Protein AF-A0A224YVN5-F1 (afdb_monomer_lite)

Sequence (137 aa):
MQDHGIYVPDQDASWEREPHAFEELLFRYQHCDAPRCSCPLGRSHHQEDGRWKMVVCDSCGSQGVHASCGNVGGSHWICTECRQIINRVQPSSRPAVALKSTRHSSPKLSRSTATTRTKRLGHSVTRSARRPVTRSA

Organism: NCBI:txid60191

pLDDT: mean 77.53, std 18.0, range [45.78, 97.19]

Radius of gyration: 29.15 Å; chains: 1; bounding box: 80×44×67 Å

Foldseek 3Di:
DDDDDDDDDPDDDPLVPDPCSCVVVPDQDQFAPQPDAPDPVHGRDADCDDQRHWAAAPPPSPHIHGCVSQVPPPDHDHDPVRVVVVVVPPPPDDPPPPPPDDDDDDDDDDDDDDDDDDDDDDDDDDDDDDDDDDDDD

Secondary structure (DSSP, 8-state):
---------SS--GGGGSTTTTGGGGPPP-----SS---TT-TT--BSSSTTBEEE-TTTSS-EEETTTTT-SSS----HHHHHHHHHHS-S------------PPPP---------PPP-------PPPPPPPPP-

InterPro domains:
  IPR011011 Zinc finger, FYVE/PHD-type [SSF57903] (9-86)
  IPR013083 Zinc finger, RING/FYVE/PHD-type [G3DSA:3.30.40.10] (9-90)
  IPR019786 Zinc finger, PHD-type, conserved site [PS01359] (37-82)
  IPR051188 PHD-type Zinc Finger Domain-Containing Protein [PTHR12420] (1-119)
  IPR059102 PHF7/G2E3-like, PHD zinc finger domain [PF26054] (27-83)

Structure (mmCIF, N/CA/C/O backbone):
data_AF-A0A224YVN5-F1
#
_entry.id   AF-A0A224YVN5-F1
#
loop_
_atom_site.group_PDB
_atom_site.id
_atom_site.type_symbol
_atom_site.label_atom_id
_atom_site.label_alt_id
_atom_site.label_comp_id
_atom_site.label_asym_id
_atom_site.label_entity_id
_atom_site.label_seq_id
_atom_site.pdbx_PDB_ins_code
_atom_site.Cartn_x
_atom_site.Cartn_y
_atom_site.Cartn_z
_atom_site.occupancy
_atom_site.B_iso_or_equiv
_atom_site.auth_seq_id
_atom_site.auth_comp_id
_atom_site.auth_asym_id
_atom_site.auth_atom_id
_atom_site.pdbx_PDB_model_num
ATOM 1 N N . MET A 1 1 ? 7.004 0.600 -48.295 1.00 59.91 1 MET A N 1
ATOM 2 C CA . MET A 1 1 ? 7.164 -0.096 -47.005 1.00 59.91 1 MET A CA 1
ATOM 3 C C . MET A 1 1 ? 8.107 0.766 -46.189 1.00 59.91 1 MET A C 1
ATOM 5 O O . MET A 1 1 ? 9.190 1.041 -46.680 1.00 59.91 1 MET A O 1
ATOM 9 N N . GLN A 1 2 ? 7.644 1.368 -45.096 1.00 63.38 2 GLN A N 1
ATOM 10 C CA . GLN A 1 2 ? 8.499 2.200 -44.244 1.00 63.38 2 GLN A CA 1
ATOM 11 C C . GLN A 1 2 ? 9.027 1.302 -43.128 1.00 63.38 2 GLN A C 1
ATOM 13 O O . GLN A 1 2 ? 8.236 0.801 -42.333 1.00 63.38 2 GLN A O 1
ATOM 18 N N . ASP A 1 3 ? 10.337 1.063 -43.114 1.00 73.50 3 ASP A N 1
ATOM 19 C CA . ASP A 1 3 ? 11.007 0.323 -42.046 1.00 73.50 3 ASP A CA 1
ATOM 20 C C . ASP A 1 3 ? 11.227 1.253 -40.851 1.00 73.50 3 ASP A C 1
ATOM 22 O O . ASP A 1 3 ? 12.126 2.096 -40.840 1.00 73.50 3 ASP A O 1
ATOM 26 N N . HIS A 1 4 ? 10.372 1.121 -39.841 1.00 81.81 4 HIS A N 1
ATOM 27 C CA . HIS A 1 4 ? 10.531 1.792 -38.556 1.00 81.81 4 HIS A CA 1
ATOM 28 C C . HIS A 1 4 ? 10.958 0.766 -37.508 1.00 81.81 4 HIS A C 1
ATOM 30 O O . HIS A 1 4 ? 10.124 0.165 -36.835 1.00 81.81 4 HIS A O 1
ATOM 36 N N . GLY A 1 5 ? 12.269 0.559 -37.395 1.00 85.88 5 GLY A N 1
ATOM 37 C CA . GLY A 1 5 ? 12.877 -0.225 -36.324 1.00 85.88 5 GLY A CA 1
ATOM 38 C C . GLY A 1 5 ? 13.475 0.675 -35.245 1.00 85.88 5 GLY A C 1
ATOM 39 O O . GLY A 1 5 ? 14.011 1.742 -35.547 1.00 85.88 5 GLY A O 1
ATOM 40 N N . ILE A 1 6 ? 13.413 0.227 -33.991 1.00 86.25 6 ILE A N 1
ATOM 41 C CA . ILE A 1 6 ? 14.248 0.755 -32.909 1.00 86.25 6 ILE A CA 1
ATOM 42 C C . ILE A 1 6 ? 15.358 -0.259 -32.624 1.00 86.25 6 ILE A C 1
ATOM 44 O O . ILE A 1 6 ? 15.099 -1.453 -32.494 1.00 86.25 6 ILE A O 1
ATOM 48 N N . TYR A 1 7 ? 16.603 0.210 -32.572 1.00 88.69 7 TYR A N 1
ATOM 49 C CA . TYR A 1 7 ? 17.738 -0.609 -32.156 1.00 88.69 7 TYR A CA 1
ATOM 50 C C . TYR A 1 7 ? 17.824 -0.604 -30.628 1.00 88.69 7 TYR A C 1
ATOM 52 O O . TYR A 1 7 ? 17.922 0.467 -30.027 1.00 88.69 7 TYR A O 1
ATOM 60 N N . VAL A 1 8 ? 17.790 -1.788 -30.013 1.00 88.75 8 VAL A N 1
ATOM 61 C CA . VAL A 1 8 ? 18.022 -1.972 -28.575 1.00 88.75 8 VAL A CA 1
ATOM 62 C C . VAL A 1 8 ? 19.457 -2.484 -28.402 1.00 88.75 8 VAL A C 1
ATOM 64 O O . VAL A 1 8 ? 19.744 -3.596 -28.845 1.00 88.75 8 VAL A O 1
ATOM 67 N N . PRO A 1 9 ? 20.382 -1.686 -27.842 1.00 88.25 9 PRO A N 1
ATOM 68 C CA . PRO A 1 9 ? 21.756 -2.122 -27.612 1.00 88.25 9 PRO A CA 1
ATOM 69 C C . PRO A 1 9 ? 21.826 -3.205 -26.529 1.00 88.25 9 PRO A C 1
ATOM 71 O O . PRO A 1 9 ? 21.030 -3.196 -25.594 1.00 88.25 9 PRO A O 1
ATOM 74 N N . ASP A 1 10 ? 22.824 -4.086 -26.629 1.00 90.81 10 ASP A N 1
ATOM 75 C CA . ASP A 1 10 ? 23.159 -5.066 -25.587 1.00 90.81 10 ASP A CA 1
ATOM 76 C C . ASP A 1 10 ? 23.864 -4.366 -24.422 1.00 90.81 10 ASP A C 1
ATOM 78 O O . ASP A 1 10 ? 25.092 -4.289 -24.356 1.00 90.81 10 ASP A O 1
ATOM 82 N N . GLN A 1 11 ? 23.075 -3.694 -23.591 1.00 90.62 11 GLN A N 1
ATOM 83 C CA . GLN A 1 11 ? 23.514 -2.931 -22.434 1.00 90.62 11 GLN A CA 1
ATOM 84 C C . GLN A 1 11 ? 22.435 -3.024 -21.358 1.00 90.62 11 GLN A C 1
ATOM 86 O O . GLN A 1 11 ? 21.256 -2.839 -21.660 1.00 90.62 11 GLN A O 1
ATOM 91 N N . ASP A 1 12 ? 22.862 -3.219 -20.110 1.00 89.00 12 ASP A N 1
ATOM 92 C CA . ASP A 1 12 ? 21.996 -3.043 -18.943 1.00 89.00 12 ASP A CA 1
ATOM 93 C C . ASP A 1 12 ? 21.294 -1.691 -18.992 1.00 89.00 12 ASP A C 1
ATOM 95 O O . ASP A 1 12 ? 21.836 -0.693 -19.503 1.00 89.00 12 ASP A O 1
ATOM 99 N N . ALA A 1 13 ? 20.086 -1.648 -18.444 1.00 87.12 13 ALA A N 1
ATOM 100 C CA . ALA A 1 13 ? 19.348 -0.408 -18.411 1.00 87.12 13 ALA A CA 1
ATOM 101 C C . ALA A 1 13 ? 20.153 0.631 -17.619 1.00 87.12 13 ALA A C 1
ATOM 103 O O . ALA A 1 13 ? 20.801 0.316 -16.623 1.00 87.12 13 ALA A O 1
ATOM 104 N N . SER A 1 14 ? 20.139 1.895 -18.050 1.00 85.00 14 SER A N 1
ATOM 105 C CA . SER A 1 14 ? 20.984 2.924 -17.427 1.00 85.00 14 SER A CA 1
ATOM 106 C C . SER A 1 14 ? 20.744 3.059 -15.922 1.00 85.00 14 SER A C 1
ATOM 108 O O . SER A 1 14 ? 21.664 3.413 -15.194 1.00 85.00 14 SER A O 1
ATOM 110 N N . TRP A 1 15 ? 19.527 2.750 -15.465 1.00 83.38 15 TRP A N 1
ATOM 111 C CA . TRP A 1 15 ? 19.179 2.738 -14.051 1.00 83.38 15 TRP A CA 1
ATOM 112 C C . TRP A 1 15 ? 19.877 1.609 -13.277 1.00 83.38 15 TRP A C 1
ATOM 114 O O . TRP A 1 15 ? 20.257 1.848 -12.147 1.00 83.38 15 TRP A O 1
ATOM 124 N N . GLU A 1 16 ? 20.163 0.441 -13.859 1.00 84.62 16 GLU A N 1
ATOM 125 C CA . GLU A 1 16 ? 20.835 -0.684 -13.171 1.00 84.62 16 GLU A CA 1
ATOM 126 C C . GLU A 1 16 ? 22.310 -0.405 -12.840 1.00 84.62 16 GLU A C 1
ATOM 128 O O . GLU A 1 16 ? 22.908 -1.083 -12.006 1.00 84.62 16 GLU A O 1
ATOM 133 N N . ARG A 1 17 ? 22.910 0.598 -13.491 1.00 86.69 17 ARG A N 1
ATOM 134 C CA . ARG A 1 17 ? 24.325 0.966 -13.320 1.00 86.69 17 ARG A CA 1
ATOM 135 C C . ARG A 1 17 ? 24.566 1.969 -12.202 1.00 86.69 17 ARG A C 1
ATOM 137 O O . ARG A 1 17 ? 25.713 2.141 -11.787 1.00 86.69 17 ARG A O 1
ATOM 144 N N . GLU A 1 18 ? 23.518 2.644 -11.746 1.00 89.38 18 GLU A N 1
ATOM 145 C CA . GLU A 1 18 ? 23.625 3.589 -10.645 1.00 89.38 18 GLU A CA 1
ATOM 1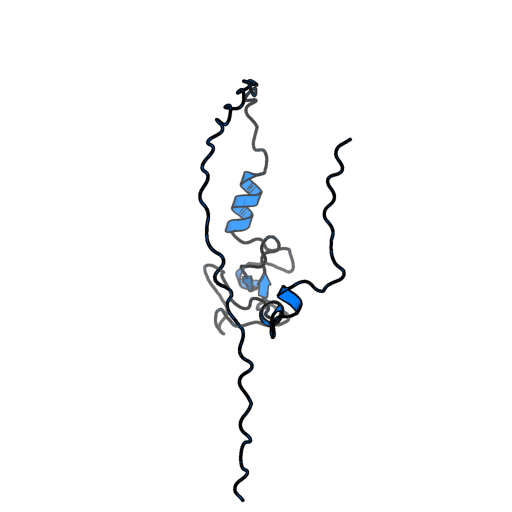46 C C . GLU A 1 18 ? 23.776 2.820 -9.318 1.00 89.38 18 GLU A C 1
ATOM 148 O O . GLU A 1 18 ? 23.046 1.855 -9.062 1.00 89.38 18 GLU A O 1
ATOM 153 N N . PRO A 1 19 ? 24.715 3.207 -8.438 1.00 90.00 19 PRO A N 1
ATOM 154 C CA . PRO A 1 19 ? 24.794 2.637 -7.098 1.00 90.00 19 PRO A CA 1
ATOM 155 C C . PRO A 1 19 ? 23.454 2.795 -6.369 1.00 90.00 19 PRO A C 1
ATOM 157 O O . PRO A 1 19 ? 22.849 3.862 -6.426 1.00 90.00 19 PRO A O 1
ATOM 160 N N . HIS A 1 20 ? 23.008 1.758 -5.657 1.00 87.88 20 HIS A N 1
ATOM 161 C CA . HIS A 1 20 ? 21.747 1.763 -4.894 1.00 87.88 20 HIS A CA 1
ATOM 162 C C . HIS A 1 20 ? 20.459 1.886 -5.730 1.00 87.88 20 HIS A C 1
ATOM 164 O O . HIS A 1 20 ? 19.385 2.080 -5.165 1.00 87.88 20 HIS A O 1
ATOM 170 N N . ALA A 1 21 ? 20.516 1.700 -7.054 1.00 86.00 21 ALA A N 1
ATOM 171 C CA . ALA A 1 21 ? 19.372 1.874 -7.957 1.00 86.00 21 ALA A CA 1
ATOM 172 C C . ALA A 1 21 ? 18.115 1.037 -7.652 1.00 86.00 21 ALA A C 1
ATOM 174 O O . ALA A 1 21 ? 17.039 1.332 -8.168 1.00 86.00 21 ALA A O 1
ATOM 175 N N . PHE A 1 22 ? 18.239 -0.010 -6.836 1.00 84.50 22 PHE A N 1
ATOM 176 C CA . PHE A 1 22 ? 17.146 -0.908 -6.458 1.00 84.50 22 PHE A CA 1
ATOM 177 C C . PHE A 1 22 ? 16.893 -0.957 -4.944 1.00 84.50 22 PHE A C 1
ATOM 179 O O . PHE A 1 22 ? 16.071 -1.753 -4.493 1.00 84.50 22 PHE A O 1
ATOM 186 N N . GLU A 1 23 ? 17.582 -0.136 -4.143 1.00 88.56 23 GLU A N 1
ATOM 187 C CA . GLU A 1 23 ? 17.480 -0.198 -2.679 1.00 88.56 23 GLU A CA 1
ATOM 188 C C . GLU A 1 23 ? 16.053 0.092 -2.190 1.00 88.56 23 GLU A C 1
ATOM 190 O O . GLU A 1 23 ? 15.528 -0.607 -1.326 1.00 88.56 23 GLU A O 1
ATOM 195 N N . GLU A 1 24 ? 15.370 1.044 -2.825 1.00 83.69 24 GLU A N 1
ATOM 196 C CA . GLU A 1 24 ? 13.978 1.390 -2.516 1.00 83.69 24 GLU A CA 1
ATOM 197 C C . GLU A 1 24 ? 12.993 0.252 -2.830 1.00 83.69 24 GLU A C 1
ATOM 199 O O . GLU A 1 24 ? 11.979 0.108 -2.150 1.00 83.69 24 GLU A O 1
ATOM 204 N N . LEU A 1 25 ? 13.299 -0.598 -3.818 1.00 85.94 25 LEU A N 1
ATOM 205 C CA . LEU A 1 25 ? 12.438 -1.719 -4.219 1.00 85.94 25 LEU A CA 1
ATOM 206 C C . LEU A 1 25 ? 12.445 -2.862 -3.191 1.00 85.94 25 LEU A C 1
ATOM 208 O O . LEU A 1 25 ? 11.521 -3.674 -3.168 1.00 85.94 25 LEU A O 1
ATOM 212 N N . LEU A 1 26 ? 13.471 -2.926 -2.336 1.00 85.69 26 LEU A N 1
ATOM 213 C CA . LEU A 1 26 ? 13.557 -3.886 -1.231 1.00 85.69 26 LEU A CA 1
ATOM 214 C C . LEU A 1 26 ? 12.664 -3.483 -0.048 1.00 85.69 26 LEU A C 1
ATOM 216 O O . LEU A 1 26 ? 12.354 -4.318 0.806 1.00 85.69 26 LEU A O 1
ATOM 220 N N . PHE A 1 27 ? 12.238 -2.218 0.020 1.00 84.69 27 PHE A N 1
ATOM 221 C CA . PHE A 1 27 ? 11.390 -1.728 1.096 1.00 84.69 27 PHE A CA 1
ATOM 222 C C . PHE A 1 27 ? 9.924 -2.086 0.846 1.00 84.69 27 PHE A C 1
ATOM 224 O O . PHE A 1 27 ? 9.294 -1.656 -0.120 1.00 84.69 27 PHE A O 1
ATOM 231 N N . ARG A 1 28 ? 9.338 -2.841 1.778 1.00 84.50 28 ARG A N 1
ATOM 232 C CA . ARG A 1 28 ? 7.899 -3.111 1.780 1.00 84.50 28 ARG A CA 1
ATOM 233 C C . ARG A 1 28 ? 7.187 -2.014 2.559 1.00 84.50 28 ARG A C 1
ATOM 235 O O . ARG A 1 28 ? 7.592 -1.691 3.671 1.00 84.50 28 ARG A O 1
ATOM 242 N N . TYR A 1 29 ? 6.102 -1.478 2.006 1.00 86.31 29 TYR A N 1
ATOM 243 C CA . TYR A 1 29 ? 5.280 -0.487 2.697 1.00 86.31 29 TYR A CA 1
ATOM 244 C C . TYR A 1 29 ? 4.803 -1.019 4.061 1.00 86.31 29 TYR A C 1
ATOM 246 O O . TYR A 1 29 ? 4.281 -2.133 4.139 1.00 86.31 29 TYR A O 1
ATOM 254 N N . GLN A 1 30 ? 5.014 -0.234 5.124 1.00 89.75 30 GLN A N 1
ATOM 255 C CA . GLN A 1 30 ? 4.832 -0.650 6.525 1.00 89.75 30 GLN A CA 1
ATOM 256 C C . GLN A 1 30 ? 3.941 0.294 7.353 1.00 89.75 30 GLN A C 1
ATOM 258 O O . GLN A 1 30 ? 3.940 0.219 8.579 1.00 89.75 30 GLN A O 1
ATOM 263 N N . HIS A 1 31 ? 3.145 1.160 6.723 1.00 94.94 31 HIS A N 1
ATOM 264 C CA . HIS A 1 31 ? 2.245 2.078 7.425 1.00 94.94 31 HIS A CA 1
ATOM 265 C C . HIS A 1 31 ? 0.763 1.693 7.258 1.00 94.94 31 HIS A C 1
ATOM 267 O O . HIS A 1 31 ? 0.335 1.218 6.214 1.00 94.94 31 HIS A O 1
ATOM 273 N N . CYS A 1 32 ? -0.039 1.860 8.312 1.00 96.06 32 CYS A N 1
ATOM 274 C CA . CYS A 1 32 ? -1.478 1.609 8.276 1.00 96.06 32 CYS A CA 1
ATOM 275 C C . CYS A 1 32 ? -2.266 2.891 7.972 1.00 96.06 32 CYS A C 1
ATOM 277 O O . CYS A 1 32 ? -2.406 3.777 8.826 1.00 96.06 32 CYS A O 1
ATOM 279 N N . ASP A 1 33 ? -2.866 2.927 6.786 1.00 96.06 33 ASP A N 1
ATOM 280 C CA . ASP A 1 33 ? -3.647 4.039 6.231 1.00 96.06 33 ASP A CA 1
ATOM 281 C C . ASP A 1 33 ? -5.145 3.929 6.528 1.00 96.06 33 ASP A C 1
ATOM 283 O O . ASP A 1 33 ? -5.958 4.717 6.043 1.00 96.06 33 ASP A O 1
ATOM 287 N N . ALA A 1 34 ? -5.544 2.957 7.353 1.00 94.69 34 ALA A N 1
ATOM 288 C CA . ALA A 1 34 ? -6.931 2.827 7.768 1.00 94.69 34 ALA A CA 1
ATOM 289 C C . ALA A 1 34 ? -7.381 4.122 8.478 1.00 94.69 34 ALA A C 1
ATOM 291 O O . ALA A 1 34 ? -6.647 4.624 9.344 1.00 94.69 34 ALA A O 1
ATOM 292 N N . PRO A 1 35 ? -8.597 4.640 8.203 1.00 93.00 35 PRO A N 1
ATOM 293 C CA . PRO A 1 35 ? -9.096 5.860 8.841 1.00 93.00 35 PRO A CA 1
ATOM 294 C C . PRO A 1 35 ? -8.996 5.807 10.371 1.00 93.00 35 PRO A C 1
ATOM 296 O O . PRO A 1 35 ? -8.616 6.781 11.020 1.00 93.00 35 PRO A O 1
ATOM 299 N N . ARG A 1 36 ? -9.249 4.627 10.951 1.00 94.56 36 ARG A N 1
ATOM 300 C CA . ARG A 1 36 ? -9.014 4.326 12.365 1.00 94.56 36 ARG A CA 1
ATOM 301 C C . ARG A 1 36 ? -8.112 3.102 12.484 1.00 94.56 36 ARG A C 1
ATOM 303 O O . ARG A 1 36 ? -8.499 2.008 12.084 1.00 94.56 36 ARG A O 1
ATOM 310 N N . CYS A 1 37 ? -6.921 3.291 13.046 1.00 96.12 37 CYS A N 1
ATOM 311 C CA . CYS A 1 37 ? -6.018 2.191 13.370 1.00 96.12 37 CYS A CA 1
ATOM 312 C C . CYS A 1 37 ? -6.354 1.653 14.767 1.00 96.12 37 CYS A C 1
ATOM 314 O O . CYS A 1 37 ? -6.472 2.433 15.708 1.00 96.12 37 CYS A O 1
ATOM 316 N N . SER A 1 38 ? -6.501 0.334 14.901 1.00 94.75 38 SER A N 1
ATOM 317 C CA . SER A 1 38 ? -6.753 -0.337 16.186 1.00 94.75 38 SER A CA 1
ATOM 318 C C . SER A 1 38 ? -5.483 -0.910 16.827 1.00 94.75 38 SER A C 1
ATOM 320 O O . SER A 1 38 ? -5.559 -1.536 17.883 1.00 94.75 38 SER A O 1
ATOM 322 N N . CYS A 1 39 ? -4.320 -0.725 16.191 1.00 96.31 39 CYS A N 1
ATOM 323 C CA . CYS A 1 39 ? -3.058 -1.292 16.648 1.00 96.31 39 CYS A CA 1
ATOM 324 C C . CYS A 1 39 ? -2.540 -0.573 17.901 1.00 96.31 39 CYS A C 1
ATOM 326 O O . CYS A 1 39 ? -2.272 0.629 17.831 1.00 96.31 39 CYS A O 1
ATOM 328 N N . PRO A 1 40 ? -2.327 -1.286 19.024 1.00 95.75 40 PRO A N 1
ATOM 329 C CA . PRO A 1 40 ? -1.791 -0.681 20.243 1.00 95.75 40 PRO A CA 1
ATOM 330 C C . PRO A 1 40 ? -0.322 -0.259 20.094 1.00 95.75 40 PRO A C 1
ATOM 332 O O . PRO A 1 40 ? 0.145 0.605 20.824 1.00 95.75 40 PRO A O 1
ATOM 335 N N . LEU A 1 41 ? 0.397 -0.846 19.133 1.00 96.25 41 LEU A N 1
ATOM 336 C CA . LEU A 1 41 ? 1.805 -0.561 18.842 1.00 96.25 41 LEU A CA 1
ATOM 337 C C . LEU A 1 41 ? 1.977 0.569 17.809 1.00 96.25 41 LEU A C 1
ATOM 339 O O . LEU A 1 41 ? 3.097 0.903 17.434 1.00 96.25 41 LEU A O 1
ATOM 343 N N . GLY A 1 42 ? 0.872 1.171 17.353 1.00 96.38 42 GLY A N 1
ATOM 344 C CA . GLY A 1 42 ? 0.872 2.278 16.400 1.00 96.38 42 GLY A CA 1
ATOM 345 C C . GLY A 1 42 ? 0.696 1.857 14.938 1.00 96.38 42 GLY A C 1
ATOM 346 O O . GLY A 1 42 ? 0.514 0.688 14.601 1.00 96.38 42 GLY A O 1
ATOM 347 N N . ARG A 1 43 ? 0.700 2.849 14.038 1.00 97.19 43 ARG A N 1
ATOM 348 C CA . ARG A 1 43 ? 0.400 2.653 12.606 1.00 97.19 43 ARG A CA 1
ATOM 349 C C . ARG A 1 43 ? 1.520 1.967 11.829 1.00 97.19 43 ARG A C 1
ATOM 351 O O . ARG A 1 43 ? 1.207 1.252 10.886 1.00 97.19 43 ARG A O 1
ATOM 358 N N . SER A 1 44 ? 2.771 2.162 12.239 1.00 95.44 44 SER A N 1
ATOM 359 C CA . SER A 1 44 ? 3.951 1.599 11.566 1.00 95.44 44 SER A CA 1
ATOM 360 C C . SER A 1 44 ? 4.358 0.216 12.085 1.00 95.44 44 SER A C 1
ATOM 362 O O . SER A 1 44 ? 5.370 -0.334 11.665 1.00 95.44 44 SER A O 1
ATOM 364 N N . HIS A 1 45 ? 3.611 -0.346 13.041 1.00 95.06 45 HIS A N 1
ATOM 365 C CA . HIS A 1 45 ? 3.869 -1.701 13.511 1.00 95.06 45 HIS A CA 1
ATOM 366 C C . HIS A 1 45 ? 3.437 -2.722 12.453 1.00 95.06 45 HIS A C 1
ATOM 368 O O . HIS A 1 45 ? 2.374 -2.586 11.852 1.00 95.06 45 HIS A O 1
ATOM 374 N N . HIS A 1 46 ? 4.226 -3.773 12.265 1.00 92.50 46 HIS A N 1
ATOM 375 C CA . HIS A 1 46 ? 3.974 -4.841 11.307 1.00 92.50 46 HIS A CA 1
ATOM 376 C C . HIS A 1 46 ? 4.292 -6.195 11.945 1.00 92.50 46 HIS A C 1
ATOM 378 O O . HIS A 1 46 ? 5.236 -6.313 12.725 1.00 92.50 46 HIS A O 1
ATOM 384 N N . GLN A 1 47 ? 3.511 -7.212 11.585 1.00 93.50 47 GLN A N 1
ATOM 385 C CA . GLN A 1 47 ? 3.816 -8.619 11.846 1.00 93.50 47 GLN A CA 1
ATOM 386 C C . GLN A 1 47 ? 3.770 -9.394 10.532 1.00 93.50 47 GLN A C 1
ATOM 388 O O . GLN A 1 47 ? 2.975 -9.060 9.658 1.00 93.50 47 GLN A O 1
ATOM 393 N N . GLU A 1 48 ? 4.588 -10.435 10.402 1.00 90.88 48 GLU A N 1
ATOM 394 C CA . GLU A 1 48 ? 4.563 -11.312 9.222 1.00 90.88 48 GLU A CA 1
ATOM 395 C C . GLU A 1 48 ? 3.182 -11.967 9.046 1.00 90.88 48 GLU A C 1
ATOM 397 O O . GLU A 1 48 ? 2.640 -12.019 7.939 1.00 90.88 48 GLU A O 1
ATOM 402 N N . ASP A 1 49 ? 2.563 -12.367 10.163 1.00 90.31 49 ASP A N 1
ATOM 403 C CA . ASP A 1 49 ? 1.259 -13.020 10.204 1.00 90.31 49 ASP A CA 1
ATOM 404 C C . ASP A 1 49 ? 0.360 -12.506 11.338 1.00 90.31 49 ASP A C 1
ATOM 406 O O . ASP A 1 49 ? 0.777 -11.792 12.251 1.00 90.31 49 ASP A O 1
ATOM 410 N N . GLY A 1 50 ? -0.925 -12.856 11.260 1.00 92.56 50 GLY A N 1
ATOM 411 C CA . GLY A 1 50 ? -1.938 -12.479 12.242 1.00 92.56 50 GLY A CA 1
ATOM 412 C C . GLY A 1 50 ? -2.613 -11.132 11.969 1.00 92.56 50 GLY A C 1
ATOM 413 O O . GLY A 1 50 ? -2.566 -10.566 10.878 1.00 92.56 50 GLY A O 1
ATOM 414 N N . ARG A 1 51 ? -3.300 -10.604 12.987 1.00 94.25 51 ARG A N 1
ATOM 415 C CA . ARG A 1 51 ? -4.197 -9.436 12.860 1.00 94.25 51 ARG A CA 1
ATOM 416 C C . ARG A 1 51 ? -3.499 -8.115 12.507 1.00 94.25 51 ARG A C 1
ATOM 418 O O . ARG A 1 51 ? -4.169 -7.174 12.070 1.00 94.25 51 ARG A O 1
ATOM 425 N N . TRP A 1 52 ? -2.190 -8.043 12.736 1.00 94.75 52 TRP A N 1
ATOM 426 C CA . TRP A 1 52 ? -1.337 -6.880 12.473 1.00 94.75 52 TRP A CA 1
ATOM 427 C C . TRP A 1 52 ? -0.449 -7.071 11.240 1.00 94.75 52 TRP A C 1
ATOM 429 O O . TRP A 1 52 ? 0.423 -6.244 10.976 1.00 94.75 52 TRP A O 1
ATOM 439 N N . LYS A 1 53 ? -0.696 -8.128 10.457 1.00 93.75 53 LYS A N 1
ATOM 440 C CA . LYS A 1 53 ? -0.124 -8.269 9.123 1.00 93.75 53 LYS A CA 1
ATOM 441 C C . LYS A 1 53 ? -0.536 -7.104 8.247 1.00 93.75 53 LYS A C 1
ATOM 443 O O . LYS A 1 53 ? -1.705 -6.711 8.251 1.00 93.75 53 LYS A O 1
ATOM 448 N N . MET A 1 54 ? 0.420 -6.560 7.503 1.00 94.12 54 MET A N 1
ATOM 449 C CA . MET A 1 54 ? 0.133 -5.502 6.546 1.00 94.12 54 MET A CA 1
ATOM 450 C C . MET A 1 54 ? -0.355 -6.087 5.224 1.00 94.12 54 MET A C 1
ATOM 452 O O . MET A 1 54 ? 0.324 -6.916 4.614 1.00 94.12 54 MET A O 1
ATOM 456 N N . VAL A 1 55 ? -1.524 -5.625 4.792 1.00 94.19 55 VAL A N 1
ATOM 457 C CA . VAL A 1 55 ? -2.135 -5.935 3.501 1.00 94.19 55 VAL A CA 1
ATOM 458 C C . VAL A 1 55 ? -2.085 -4.667 2.656 1.00 94.19 55 VAL A C 1
ATOM 460 O O . VAL A 1 55 ? -2.642 -3.640 3.045 1.00 94.19 55 VAL A O 1
ATOM 463 N N . VAL A 1 56 ? -1.382 -4.729 1.527 1.00 94.75 56 VAL A N 1
ATOM 464 C CA . VAL A 1 56 ? -1.255 -3.610 0.583 1.00 94.75 56 VAL A CA 1
ATOM 465 C C . VAL A 1 56 ? -2.357 -3.654 -0.468 1.00 94.75 56 VAL A C 1
ATOM 467 O O . VAL A 1 56 ? -2.963 -4.699 -0.704 1.00 94.75 56 VAL A O 1
ATOM 470 N N . CYS A 1 57 ? -2.649 -2.505 -1.074 1.00 95.19 57 CYS A N 1
ATOM 471 C CA . CYS A 1 57 ? -3.641 -2.416 -2.140 1.00 95.19 57 CYS A CA 1
ATOM 472 C C . CYS A 1 57 ? -3.195 -3.244 -3.349 1.00 95.19 57 CYS A C 1
ATOM 474 O O . CYS A 1 57 ? -2.142 -2.970 -3.919 1.00 95.19 57 CYS A O 1
ATOM 476 N N . ASP A 1 58 ? -4.032 -4.176 -3.793 1.00 93.88 58 ASP A N 1
ATOM 477 C CA . ASP A 1 58 ? -3.731 -5.073 -4.917 1.00 93.88 58 ASP A CA 1
ATOM 478 C C . ASP A 1 58 ? -3.643 -4.338 -6.269 1.00 93.88 58 ASP A C 1
ATOM 480 O O . ASP A 1 58 ? -3.018 -4.804 -7.214 1.00 93.88 58 ASP A O 1
ATOM 484 N N . SER A 1 59 ? -4.248 -3.149 -6.366 1.00 94.62 59 SER A N 1
ATOM 485 C CA . SER A 1 59 ? -4.250 -2.358 -7.600 1.00 94.62 59 SER A CA 1
ATOM 486 C C . SER A 1 59 ? -3.062 -1.404 -7.730 1.00 94.62 59 SER A C 1
ATOM 488 O O . SER A 1 59 ? -2.660 -1.125 -8.855 1.00 94.62 59 SER A O 1
ATOM 490 N N . CYS A 1 60 ? -2.548 -0.842 -6.632 1.00 94.25 60 CYS A N 1
ATOM 491 C CA . CYS A 1 60 ? -1.527 0.214 -6.700 1.00 94.25 60 CYS A CA 1
ATOM 492 C C . CYS A 1 60 ? -0.310 -0.011 -5.806 1.00 94.25 60 CYS A C 1
ATOM 494 O O . CYS A 1 60 ? 0.673 0.705 -5.963 1.00 94.25 60 CYS A O 1
ATOM 496 N N . GLY A 1 61 ? -0.375 -0.918 -4.828 1.00 92.56 61 GLY A N 1
ATOM 497 C CA . GLY A 1 61 ? 0.705 -1.171 -3.868 1.00 92.56 61 GLY A CA 1
ATOM 498 C C . GLY A 1 61 ? 1.091 0.005 -2.956 1.00 92.56 61 GLY A C 1
ATOM 499 O O . GLY A 1 61 ? 1.895 -0.183 -2.052 1.00 92.56 61 GLY A O 1
ATOM 500 N N . SER A 1 62 ? 0.528 1.202 -3.154 1.00 92.00 62 SER A N 1
ATOM 501 C CA . SER A 1 62 ? 0.980 2.442 -2.504 1.00 92.00 62 SER A CA 1
ATOM 502 C C . SER A 1 62 ? 0.307 2.769 -1.170 1.00 92.00 62 SER A C 1
ATOM 504 O O . SER A 1 62 ? 0.729 3.698 -0.490 1.00 92.00 62 SER A O 1
ATOM 506 N N . GLN A 1 63 ? -0.747 2.038 -0.809 1.00 95.12 63 GLN A N 1
ATOM 507 C CA . GLN A 1 63 ? -1.425 2.149 0.482 1.00 95.12 63 GLN A CA 1
ATOM 508 C C . GLN A 1 63 ? -1.465 0.779 1.145 1.00 95.12 63 GLN A C 1
ATOM 510 O O . GLN A 1 63 ? -1.517 -0.247 0.453 1.00 95.12 63 GLN A O 1
ATOM 515 N N . GLY A 1 64 ? -1.503 0.771 2.474 1.00 95.06 64 GLY A N 1
ATOM 516 C CA . GLY A 1 64 ? -1.540 -0.442 3.278 1.00 95.06 64 GLY A CA 1
ATOM 517 C C . GLY A 1 64 ? -2.433 -0.313 4.503 1.00 95.06 64 GLY A C 1
ATOM 518 O O . GLY A 1 64 ? -2.623 0.759 5.067 1.00 95.06 64 GLY A O 1
ATOM 519 N N . VAL A 1 65 ? -3.001 -1.431 4.941 1.00 96.06 65 VAL A N 1
ATOM 520 C CA . VAL A 1 65 ? -3.762 -1.517 6.192 1.00 96.06 65 VAL A CA 1
ATOM 521 C C . VAL A 1 65 ? -3.359 -2.762 6.957 1.00 96.06 65 VAL A C 1
ATOM 523 O O . VAL A 1 65 ? -2.994 -3.781 6.372 1.00 96.06 65 VAL A O 1
ATOM 526 N N . HIS A 1 66 ? -3.464 -2.724 8.285 1.00 96.44 66 HIS A N 1
ATOM 527 C CA . HIS A 1 66 ? -3.451 -3.972 9.046 1.00 96.44 66 HIS A CA 1
ATOM 528 C C . HIS A 1 66 ? -4.652 -4.827 8.652 1.00 96.44 66 HIS A C 1
ATOM 530 O O . HIS A 1 66 ? -5.751 -4.292 8.490 1.00 96.44 66 HIS A O 1
ATOM 536 N N . ALA A 1 67 ? -4.474 -6.145 8.599 1.00 94.50 67 ALA A N 1
ATOM 537 C CA . ALA A 1 67 ? -5.542 -7.097 8.299 1.00 94.50 67 ALA A CA 1
ATOM 538 C C . ALA A 1 67 ? -6.801 -6.846 9.155 1.00 94.50 67 ALA A C 1
ATOM 540 O O . ALA A 1 67 ? -7.910 -6.783 8.628 1.00 94.50 67 ALA A O 1
ATOM 541 N N . SER A 1 68 ? -6.636 -6.592 10.460 1.00 94.56 68 SER A N 1
ATOM 542 C CA . SER A 1 68 ? -7.761 -6.252 11.349 1.00 94.56 68 SER A CA 1
ATOM 543 C C . SER A 1 68 ? -8.338 -4.849 11.144 1.0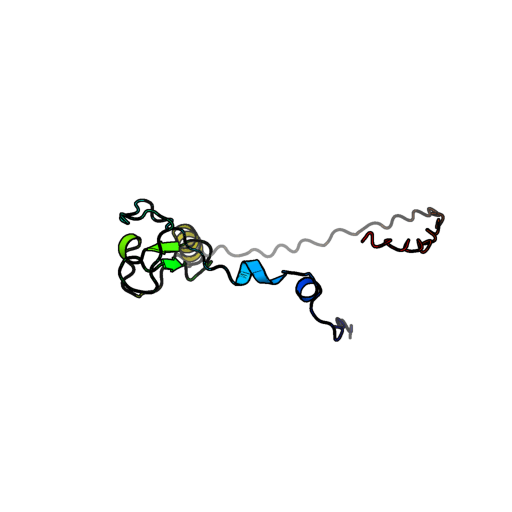0 94.56 68 SER A C 1
ATOM 545 O O . SER A 1 68 ? -9.536 -4.660 11.326 1.00 94.56 68 SER A O 1
ATOM 547 N N . CYS A 1 69 ? -7.527 -3.867 10.745 1.00 95.12 69 CYS A N 1
ATOM 548 C CA . CYS A 1 69 ? -7.990 -2.498 10.496 1.00 95.12 69 CYS A CA 1
ATOM 549 C C . CYS A 1 69 ? -8.769 -2.384 9.178 1.00 95.12 69 CYS A C 1
ATOM 551 O O . CYS A 1 69 ? -9.725 -1.618 9.096 1.00 95.12 69 CYS A O 1
ATOM 553 N N . GLY A 1 70 ? -8.375 -3.146 8.157 1.00 91.62 70 GLY A N 1
ATOM 554 C CA . GLY A 1 70 ? -9.078 -3.218 6.875 1.00 91.62 70 GLY A CA 1
ATOM 555 C C . GLY A 1 70 ? -10.196 -4.260 6.825 1.00 91.62 70 GLY A C 1
ATOM 556 O O . GLY A 1 70 ? -10.850 -4.373 5.792 1.00 91.62 70 GLY A O 1
ATOM 557 N N . ASN A 1 71 ? -10.400 -5.027 7.905 1.00 90.44 71 ASN A N 1
ATOM 558 C CA . ASN A 1 71 ? -11.272 -6.205 7.942 1.00 90.44 71 ASN A CA 1
ATOM 559 C C . ASN A 1 71 ? -11.002 -7.176 6.773 1.00 90.44 71 ASN A C 1
ATOM 561 O O . ASN A 1 71 ? -11.918 -7.680 6.122 1.00 90.44 71 ASN A O 1
ATOM 565 N N . VAL A 1 72 ? -9.718 -7.391 6.479 1.00 85.69 72 VAL A N 1
ATOM 566 C CA . VAL A 1 72 ? -9.245 -8.196 5.353 1.00 85.69 72 VAL A CA 1
ATOM 567 C C . VAL A 1 72 ? -8.814 -9.555 5.892 1.00 85.69 72 VAL A C 1
ATOM 569 O O . VAL A 1 72 ? -7.671 -9.757 6.296 1.00 85.69 72 VAL A O 1
ATOM 572 N N . GLY A 1 73 ? -9.757 -10.491 5.972 1.00 72.81 73 GLY A N 1
ATOM 573 C CA . GLY A 1 73 ? -9.533 -11.848 6.483 1.00 72.81 73 GLY A CA 1
ATOM 574 C C . GLY A 1 73 ? -8.777 -12.761 5.510 1.00 72.81 73 GLY A C 1
ATOM 575 O O . GLY A 1 73 ? -9.228 -13.872 5.265 1.00 72.81 73 GLY A O 1
ATOM 576 N N . GLY A 1 74 ? -7.674 -12.292 4.918 1.00 68.88 74 GLY A N 1
ATOM 577 C CA . GLY A 1 74 ? -6.887 -13.047 3.929 1.00 68.88 74 GLY A CA 1
ATOM 578 C C . GLY A 1 74 ? -7.347 -12.903 2.472 1.00 68.88 74 GLY A C 1
ATOM 579 O O . GLY A 1 74 ? -6.885 -13.645 1.613 1.00 68.88 74 GLY A O 1
ATOM 580 N N . SER A 1 75 ? -8.247 -11.964 2.182 1.00 78.56 75 SER A N 1
ATOM 581 C CA . SER A 1 75 ? -8.696 -11.630 0.826 1.00 78.56 75 SER A CA 1
ATOM 582 C C . SER A 1 75 ? -7.908 -10.463 0.210 1.00 78.56 75 SER A C 1
ATOM 584 O O . SER A 1 75 ? -7.120 -9.797 0.883 1.00 78.56 75 SER A O 1
ATOM 586 N N . HIS A 1 76 ? -8.135 -10.197 -1.080 1.00 89.31 76 HIS A N 1
ATOM 587 C CA . HIS A 1 76 ? -7.613 -9.010 -1.761 1.00 89.31 76 HIS A CA 1
ATOM 588 C C . HIS A 1 76 ? -8.183 -7.735 -1.123 1.00 89.31 76 HIS A C 1
ATOM 590 O O . HIS A 1 76 ? -9.396 -7.611 -0.925 1.00 89.31 76 HIS A O 1
ATOM 596 N N . TRP A 1 77 ? -7.316 -6.764 -0.835 1.00 94.50 77 TRP A N 1
ATOM 597 C CA . TRP A 1 77 ? -7.717 -5.439 -0.370 1.00 94.50 77 TRP A CA 1
ATOM 598 C C . TRP A 1 77 ? -7.451 -4.393 -1.448 1.00 94.50 77 TRP A C 1
ATOM 600 O O . TRP A 1 77 ? -6.407 -4.387 -2.092 1.00 94.50 77 TRP A O 1
ATOM 610 N N . ILE A 1 78 ? -8.407 -3.483 -1.623 1.00 95.12 78 ILE A N 1
ATOM 611 C CA . ILE A 1 78 ? -8.323 -2.366 -2.562 1.00 95.12 78 ILE A CA 1
ATOM 612 C C . ILE A 1 78 ? -8.584 -1.086 -1.778 1.00 95.12 78 ILE A C 1
ATOM 614 O O . ILE A 1 78 ? -9.637 -0.961 -1.135 1.00 95.12 78 ILE A O 1
ATOM 618 N N . CYS A 1 79 ? -7.645 -0.142 -1.854 1.00 95.25 79 CYS A N 1
ATOM 619 C CA . CYS A 1 79 ? -7.770 1.155 -1.204 1.00 95.25 79 CYS A CA 1
ATOM 620 C C . CYS A 1 79 ? -8.936 1.972 -1.782 1.00 95.25 79 CYS A C 1
ATOM 622 O O . CYS A 1 79 ? -9.448 1.703 -2.874 1.00 95.25 79 CYS A O 1
ATOM 624 N N . THR A 1 80 ? -9.363 2.993 -1.041 1.00 94.31 80 THR A N 1
ATOM 625 C CA . THR A 1 80 ? -10.505 3.839 -1.413 1.00 94.31 80 THR A CA 1
ATOM 626 C C . THR A 1 80 ? -10.319 4.487 -2.787 1.00 94.31 80 THR A C 1
ATOM 628 O O . THR A 1 80 ? -11.251 4.480 -3.590 1.00 94.31 80 THR A O 1
ATOM 631 N N . GLU A 1 81 ? -9.111 4.970 -3.086 1.00 95.12 81 GLU A N 1
ATOM 632 C CA . GLU A 1 81 ? -8.780 5.627 -4.357 1.00 95.12 81 GLU A CA 1
ATOM 633 C C . GLU A 1 81 ? -8.915 4.664 -5.543 1.00 95.12 81 GLU A C 1
ATOM 635 O O . GLU A 1 81 ? -9.662 4.925 -6.489 1.00 95.12 81 GLU A O 1
ATOM 640 N N . CYS A 1 82 ? -8.283 3.490 -5.463 1.00 95.88 82 CYS A N 1
ATOM 641 C CA . CYS A 1 82 ? -8.381 2.472 -6.507 1.00 95.88 82 CYS A CA 1
ATOM 642 C C . CYS A 1 82 ? -9.819 1.982 -6.699 1.00 95.88 82 CYS A C 1
ATOM 644 O O . CYS A 1 82 ? -10.260 1.805 -7.834 1.00 95.88 82 CYS A O 1
ATOM 646 N N . ARG A 1 83 ? -10.590 1.819 -5.617 1.00 94.12 83 ARG A N 1
ATOM 647 C CA . ARG A 1 83 ? -11.997 1.405 -5.704 1.00 94.12 83 ARG A CA 1
ATOM 648 C C . ARG A 1 83 ? -12.838 2.413 -6.489 1.00 94.12 83 ARG A C 1
ATOM 650 O O . ARG A 1 83 ? -13.678 2.010 -7.289 1.00 94.12 83 ARG 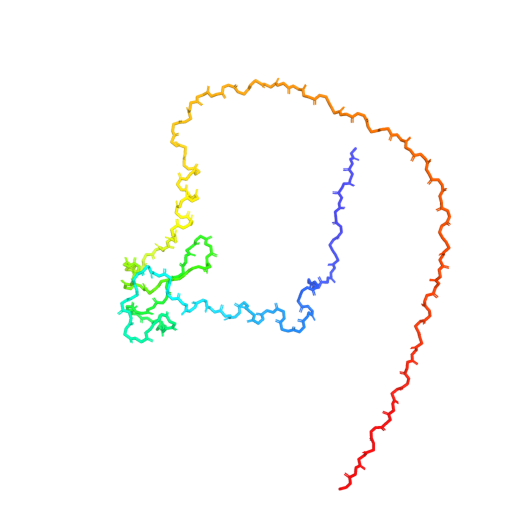A O 1
ATOM 657 N N . GLN A 1 84 ? -12.608 3.712 -6.293 1.00 94.38 84 GLN A N 1
ATOM 658 C CA . GLN A 1 84 ? -13.298 4.753 -7.057 1.00 94.38 84 GLN A CA 1
ATOM 659 C C . GLN A 1 84 ? -12.945 4.701 -8.544 1.00 94.38 84 GLN A C 1
ATOM 661 O O . GLN A 1 84 ? -13.835 4.838 -9.380 1.00 94.38 84 GLN A O 1
ATOM 666 N N . ILE A 1 85 ? -11.670 4.495 -8.878 1.00 94.81 85 ILE A N 1
ATOM 667 C CA . ILE A 1 85 ? -11.211 4.402 -10.269 1.00 94.81 85 ILE A CA 1
ATOM 668 C C . ILE A 1 85 ? -11.852 3.191 -10.953 1.00 94.81 85 ILE A C 1
ATOM 670 O O . ILE A 1 85 ? -12.467 3.338 -12.008 1.00 94.81 85 ILE A O 1
ATOM 674 N N . ILE A 1 86 ? -11.788 2.017 -10.321 1.00 92.31 86 ILE A N 1
ATOM 675 C CA . ILE A 1 86 ? -12.334 0.766 -10.864 1.00 92.31 86 ILE A CA 1
ATOM 676 C C . ILE A 1 86 ? -13.849 0.879 -11.085 1.00 92.31 86 ILE A C 1
ATOM 678 O O . ILE A 1 86 ? -14.349 0.506 -12.145 1.00 92.31 86 ILE A O 1
ATOM 682 N N . ASN A 1 87 ? -14.583 1.461 -10.133 1.00 90.81 87 ASN A N 1
ATOM 683 C CA . ASN A 1 87 ? -16.034 1.622 -10.250 1.00 90.81 87 ASN A CA 1
ATOM 684 C C . ASN A 1 87 ? -16.455 2.605 -11.357 1.00 90.81 87 ASN A C 1
ATOM 686 O O . ASN A 1 87 ? -17.541 2.453 -11.905 1.00 90.81 87 ASN A O 1
ATOM 690 N N . ARG A 1 88 ? -15.622 3.595 -11.709 1.00 83.69 88 ARG A N 1
ATOM 691 C CA . ARG A 1 88 ? -15.909 4.552 -12.799 1.00 83.69 88 ARG A CA 1
ATOM 692 C C . ARG A 1 88 ? -15.759 3.941 -14.192 1.00 83.69 88 ARG A C 1
ATOM 694 O O . ARG A 1 88 ? -16.373 4.433 -15.132 1.00 83.69 88 ARG A O 1
ATOM 701 N N . VAL A 1 89 ? -14.928 2.908 -14.334 1.00 75.50 89 VAL A N 1
ATOM 702 C CA . VAL A 1 89 ? -14.691 2.223 -15.618 1.00 75.50 89 VAL A CA 1
ATOM 703 C C . VAL A 1 89 ? -15.777 1.182 -15.908 1.00 75.50 89 VAL A C 1
ATOM 705 O O . VAL A 1 89 ? -15.968 0.796 -17.062 1.00 75.50 89 VAL A O 1
ATOM 708 N N . GLN A 1 90 ? -16.535 0.760 -14.891 1.00 62.50 90 GLN A N 1
ATOM 709 C CA . GLN A 1 90 ? -17.685 -0.114 -15.095 1.00 62.50 90 GLN A CA 1
ATOM 710 C C . GLN A 1 90 ? -18.758 0.630 -15.903 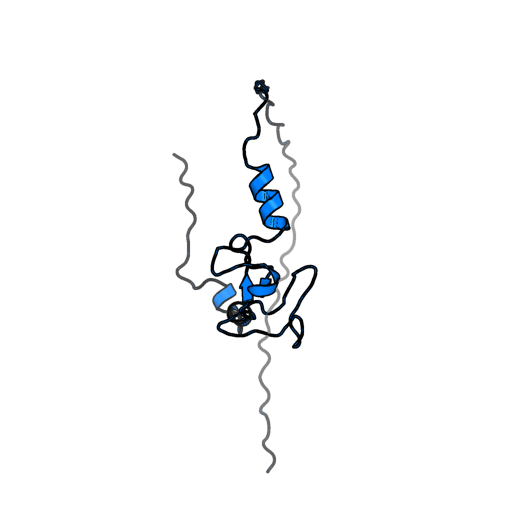1.00 62.50 90 GLN A C 1
ATOM 712 O O . GLN A 1 90 ? -19.159 1.727 -15.508 1.00 62.50 90 GLN A O 1
ATOM 717 N N . PRO A 1 91 ? -19.242 0.072 -17.027 1.00 58.69 91 PRO A N 1
ATOM 718 C CA . PRO A 1 91 ? -20.254 0.719 -17.842 1.00 58.69 91 PRO A CA 1
ATOM 719 C C . PRO A 1 91 ? -21.608 0.640 -17.127 1.00 58.69 91 PRO A C 1
ATOM 721 O O . PRO A 1 91 ? -22.445 -0.205 -17.441 1.00 58.69 91 PRO A O 1
ATOM 724 N N . SER A 1 92 ? -21.859 1.538 -16.176 1.00 62.56 92 SER A N 1
ATOM 725 C CA . SER A 1 92 ? -23.224 1.887 -15.804 1.00 62.56 92 SER A CA 1
ATOM 726 C C . SER A 1 92 ? -23.863 2.547 -17.026 1.00 62.56 92 SER A C 1
ATOM 728 O O . SER A 1 92 ? -23.540 3.674 -17.384 1.00 62.56 92 SER A O 1
ATOM 730 N N . SER A 1 93 ? -24.694 1.775 -17.737 1.00 61.84 93 SER A N 1
ATOM 731 C CA . SER A 1 93 ? -25.609 2.226 -18.794 1.00 61.84 93 SER A CA 1
ATOM 732 C C . SER A 1 93 ? -25.050 3.342 -19.686 1.00 61.84 93 SER A C 1
ATOM 734 O O . SER A 1 93 ? -25.320 4.520 -19.457 1.00 61.84 93 SER A O 1
ATOM 736 N N . ARG A 1 94 ? -24.310 2.987 -20.744 1.00 55.38 94 ARG A N 1
ATOM 737 C CA . ARG A 1 94 ? -24.040 3.926 -21.844 1.00 55.38 94 ARG A CA 1
ATOM 738 C C . ARG A 1 94 ? -25.382 4.517 -22.321 1.00 55.38 94 ARG A C 1
ATOM 740 O O . ARG A 1 94 ? -26.160 3.750 -22.890 1.00 55.38 94 ARG A O 1
ATOM 747 N N . PRO A 1 95 ? -25.674 5.830 -22.202 1.00 54.53 95 PRO A N 1
ATOM 748 C CA . PRO A 1 95 ? -26.569 6.412 -23.183 1.00 54.53 95 PRO A CA 1
ATOM 749 C C . PRO A 1 95 ? -25.814 6.323 -24.509 1.00 54.53 95 PRO A C 1
ATOM 751 O O . PRO A 1 95 ? -24.636 6.682 -24.588 1.00 54.53 95 PRO A O 1
ATOM 754 N N . ALA A 1 96 ? -26.454 5.758 -25.528 1.00 59.16 96 ALA A N 1
ATOM 755 C CA . ALA A 1 96 ? -25.894 5.637 -26.864 1.00 59.16 96 ALA A CA 1
ATOM 756 C C . ALA A 1 96 ? -25.683 7.037 -27.463 1.00 59.16 96 ALA A C 1
ATOM 758 O O . ALA A 1 96 ? -26.496 7.528 -28.240 1.00 59.16 96 ALA A O 1
ATOM 759 N N . VAL A 1 97 ? -24.598 7.716 -27.091 1.00 55.16 97 VAL A N 1
ATOM 760 C CA . VAL A 1 97 ? -24.193 8.943 -27.766 1.00 55.16 97 VAL A CA 1
ATOM 761 C C . VAL A 1 97 ? -23.512 8.510 -29.054 1.00 55.16 97 VAL A C 1
ATOM 763 O O . VAL A 1 97 ? -22.361 8.074 -29.065 1.00 55.16 97 VAL A O 1
ATOM 766 N N . ALA A 1 98 ? -24.280 8.577 -30.140 1.00 58.16 98 ALA A N 1
ATOM 767 C CA . ALA A 1 98 ? -23.802 8.396 -31.497 1.00 58.16 98 ALA A CA 1
ATOM 768 C C . ALA A 1 98 ? -22.609 9.331 -31.742 1.00 58.16 98 ALA A C 1
ATOM 770 O O . ALA A 1 98 ? -22.759 10.555 -31.794 1.00 58.16 98 ALA A O 1
ATOM 771 N N . LEU A 1 99 ? -21.417 8.750 -31.881 1.00 58.12 99 LEU A N 1
ATOM 772 C CA . LEU A 1 99 ? -20.208 9.481 -32.225 1.00 58.12 99 LEU A CA 1
ATOM 773 C C . LEU A 1 99 ? -20.352 9.965 -33.675 1.00 58.12 99 LEU A C 1
ATOM 775 O O . LEU A 1 99 ? -20.142 9.210 -34.625 1.00 58.12 99 LEU A O 1
ATOM 779 N N . LYS A 1 100 ? -20.760 11.222 -33.864 1.00 45.78 100 LYS A N 1
ATOM 780 C CA . LYS A 1 100 ? -20.734 11.854 -35.185 1.00 45.78 100 LYS A CA 1
ATOM 781 C C . LYS A 1 100 ? -19.270 12.096 -35.541 1.00 45.78 100 LYS A C 1
ATOM 783 O O . LYS A 1 100 ? -18.615 12.951 -34.956 1.00 45.78 100 LYS A O 1
ATOM 788 N N . SER A 1 101 ? -18.756 11.300 -36.474 1.00 50.91 101 SER A N 1
ATOM 789 C CA . SER A 1 101 ? -17.417 11.446 -37.040 1.00 50.91 101 SER A CA 1
ATOM 790 C C . SER A 1 101 ? -17.347 12.740 -37.855 1.00 50.91 101 SER A C 1
ATOM 792 O O . SER A 1 101 ? -17.705 12.766 -39.031 1.00 50.91 101 SER A O 1
ATOM 794 N N . THR A 1 102 ? -16.908 13.836 -37.239 1.00 57.22 102 THR A N 1
ATOM 795 C CA . THR A 1 102 ? -16.472 15.023 -37.976 1.00 57.22 102 THR A CA 1
ATOM 796 C C . THR A 1 102 ? -14.967 14.930 -38.184 1.00 57.22 102 THR A C 1
ATOM 798 O O . THR A 1 102 ? -14.171 15.048 -37.254 1.00 57.22 102 THR A O 1
ATOM 801 N N . ARG A 1 103 ? -14.578 14.668 -39.434 1.00 54.97 103 ARG A N 1
ATOM 802 C CA . ARG A 1 103 ? -13.188 14.704 -39.893 1.00 54.97 103 ARG A CA 1
ATOM 803 C C . ARG A 1 103 ? -12.671 16.135 -39.750 1.00 54.97 103 ARG A C 1
ATOM 805 O O . ARG A 1 103 ? -13.100 17.012 -40.493 1.00 54.97 103 ARG A O 1
ATOM 812 N N . HIS A 1 104 ? -11.747 16.369 -38.824 1.00 56.44 104 HIS A N 1
ATOM 813 C CA . HIS A 1 104 ? -10.972 17.605 -38.801 1.00 56.44 104 HIS A CA 1
ATOM 814 C C . HIS A 1 104 ? -9.686 17.400 -39.602 1.00 56.44 104 HIS A C 1
ATOM 816 O O . HIS A 1 104 ? -8.818 16.614 -39.230 1.00 56.44 104 HIS A O 1
ATOM 822 N N . SER A 1 105 ? -9.605 18.086 -40.742 1.00 54.56 105 SER A N 1
ATOM 823 C CA . SER A 1 105 ? -8.412 18.167 -41.581 1.00 54.56 105 SER A CA 1
ATOM 824 C C . SER A 1 105 ? -7.251 18.790 -40.803 1.00 54.56 105 SER A C 1
ATOM 826 O O . SER A 1 105 ? -7.412 19.828 -40.162 1.00 54.56 105 SER A O 1
ATOM 828 N N . SER A 1 106 ? -6.079 18.158 -40.876 1.00 59.59 106 SER A N 1
ATOM 829 C CA . SER A 1 106 ? -4.841 18.611 -40.240 1.00 59.59 106 SER A CA 1
ATOM 830 C C . SER A 1 106 ? -4.439 20.026 -40.692 1.00 59.59 106 SER A C 1
ATOM 832 O O . SER A 1 106 ? -4.511 20.320 -41.891 1.00 59.59 106 SER A O 1
ATOM 834 N N . PRO A 1 107 ? -3.964 20.902 -39.789 1.00 52.88 107 PRO A N 1
ATOM 835 C CA . PRO A 1 107 ? -3.417 22.194 -40.179 1.00 52.88 107 PRO A CA 1
ATOM 836 C C . PRO A 1 107 ? -2.052 22.019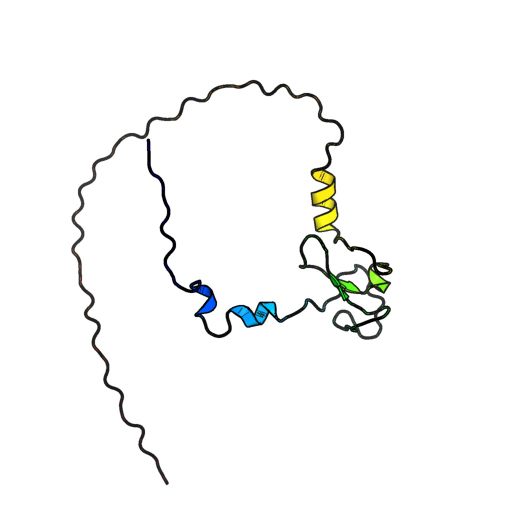 -40.863 1.00 52.88 107 PRO A C 1
ATOM 838 O O . PRO A 1 107 ? -1.191 21.268 -40.403 1.00 52.88 107 PRO A O 1
ATOM 841 N N . LYS A 1 108 ? -1.860 22.718 -41.989 1.00 50.12 108 LYS A N 1
ATOM 842 C CA . LYS A 1 108 ? -0.595 22.747 -42.732 1.00 50.12 108 LYS A CA 1
ATOM 843 C C . LYS A 1 108 ? 0.467 23.502 -41.930 1.00 50.12 108 LYS A C 1
ATOM 845 O O . LYS A 1 108 ? 0.293 24.679 -41.631 1.00 50.12 108 LYS A O 1
ATOM 850 N N . LEU A 1 109 ? 1.581 22.833 -41.640 1.00 53.62 109 LEU A N 1
ATOM 851 C CA . LEU A 1 109 ? 2.765 23.434 -41.032 1.00 53.62 109 LEU A CA 1
ATOM 852 C C . LEU A 1 109 ? 3.505 24.270 -42.092 1.00 53.62 109 LEU A C 1
ATOM 854 O O . LEU A 1 109 ? 4.008 23.733 -43.081 1.00 53.62 109 LEU A O 1
ATOM 858 N N . SER A 1 110 ? 3.542 25.591 -41.916 1.00 49.59 110 SER A N 1
ATOM 859 C CA . SER A 1 110 ? 4.320 26.500 -42.759 1.00 49.59 110 SER A CA 1
ATOM 860 C C . SER A 1 110 ? 5.806 26.431 -42.410 1.00 49.59 110 SER A C 1
ATOM 862 O O . SER A 1 110 ? 6.205 26.472 -41.248 1.00 49.59 110 SER A O 1
ATOM 864 N N . ARG A 1 111 ? 6.618 26.340 -43.459 1.00 51.38 111 ARG A N 1
ATOM 865 C CA . ARG A 1 111 ? 8.074 26.211 -43.458 1.00 51.38 111 ARG A CA 1
ATOM 866 C C . ARG A 1 111 ? 8.727 27.578 -43.231 1.00 51.38 111 ARG A C 1
ATOM 868 O O . ARG A 1 111 ? 8.603 28.448 -44.085 1.00 51.38 111 ARG A O 1
ATOM 875 N N . SER A 1 112 ? 9.458 27.732 -42.128 1.00 48.91 112 SER A N 1
ATOM 876 C CA . SER A 1 112 ? 10.303 28.904 -41.864 1.00 48.91 112 SER A CA 1
ATOM 877 C C . SER A 1 112 ? 11.774 28.507 -41.953 1.00 48.91 112 SER A C 1
ATOM 879 O O . SER A 1 112 ? 12.285 27.757 -41.125 1.00 48.91 112 SER A O 1
ATOM 881 N N . THR A 1 113 ? 12.456 28.991 -42.986 1.00 51.97 113 THR A N 1
ATOM 882 C CA . THR A 1 113 ? 13.914 28.934 -43.117 1.00 51.97 113 THR A CA 1
ATOM 883 C C . THR A 1 113 ? 14.544 30.004 -42.230 1.00 51.97 113 THR A C 1
ATOM 885 O O . THR A 1 113 ? 14.346 31.190 -42.482 1.00 51.97 113 THR A O 1
ATOM 888 N N . ALA A 1 114 ? 15.328 29.599 -41.231 1.00 49.88 114 ALA A N 1
ATOM 889 C CA . ALA A 1 114 ? 16.208 30.490 -40.481 1.00 49.88 114 ALA A CA 1
ATOM 890 C C . ALA A 1 114 ? 17.616 29.882 -40.432 1.00 49.88 114 ALA A C 1
ATOM 892 O O . ALA A 1 114 ? 17.876 28.894 -39.749 1.00 49.88 114 ALA A O 1
ATOM 893 N N . THR A 1 115 ? 18.510 30.471 -41.220 1.00 52.62 115 THR A N 1
ATOM 894 C CA . THR A 1 115 ? 19.948 30.216 -41.202 1.00 52.62 115 THR A CA 1
ATOM 895 C C . THR A 1 115 ? 20.551 30.967 -40.021 1.00 52.62 115 THR A C 1
ATOM 897 O O . THR A 1 115 ? 20.614 32.193 -40.058 1.00 52.62 115 THR A O 1
ATOM 900 N N . THR A 1 116 ? 21.069 30.259 -39.014 1.00 48.06 116 THR A N 1
ATOM 901 C CA . THR A 1 116 ? 21.947 30.889 -38.016 1.00 48.06 116 THR A CA 1
ATOM 902 C C . THR A 1 116 ? 23.097 29.964 -37.636 1.00 48.06 116 THR A C 1
ATOM 904 O O . THR A 1 116 ? 22.928 28.892 -37.065 1.00 48.06 116 THR A O 1
ATOM 907 N N . ARG A 1 117 ? 24.299 30.410 -38.004 1.00 56.94 117 ARG A N 1
ATOM 908 C CA . ARG A 1 117 ? 25.606 29.790 -37.775 1.00 56.94 117 ARG A CA 1
ATOM 909 C C . ARG A 1 117 ? 25.985 29.885 -36.292 1.00 56.94 117 ARG A C 1
ATOM 911 O O . ARG A 1 117 ? 26.391 30.954 -35.845 1.00 56.94 117 ARG A O 1
ATOM 918 N N . THR A 1 118 ? 25.925 28.786 -35.545 1.00 49.94 118 THR A N 1
ATOM 919 C CA . THR A 1 118 ? 26.465 28.703 -34.177 1.00 49.94 118 THR A CA 1
ATOM 920 C C . THR A 1 118 ? 27.862 28.076 -34.189 1.00 49.94 118 THR A C 1
ATOM 922 O O . THR A 1 118 ? 28.079 26.959 -34.656 1.00 49.94 118 THR A O 1
ATOM 925 N N . LYS A 1 119 ? 28.853 28.844 -33.718 1.00 54.78 119 LYS A N 1
ATOM 926 C CA . LYS A 1 119 ? 30.248 28.411 -33.562 1.00 54.78 119 LYS A CA 1
ATOM 927 C C . LYS A 1 119 ? 30.331 27.330 -32.478 1.00 54.78 119 LYS A C 1
ATOM 929 O O . LYS A 1 119 ? 29.917 27.563 -31.348 1.00 54.78 119 LYS A O 1
ATOM 934 N N . ARG A 1 120 ? 30.922 26.177 -32.812 1.00 54.62 120 ARG A N 1
ATOM 935 C CA . ARG A 1 120 ? 31.409 25.192 -31.835 1.00 54.62 120 ARG A CA 1
ATOM 936 C C . ARG A 1 120 ? 32.577 25.804 -31.058 1.00 54.62 120 ARG A C 1
ATOM 938 O O . ARG A 1 120 ? 33.608 26.102 -31.654 1.00 54.62 120 ARG A O 1
ATOM 945 N N . LEU A 1 121 ? 32.428 25.954 -29.746 1.00 52.97 121 LEU A N 1
ATOM 946 C CA . LEU A 1 121 ? 33.553 26.067 -28.817 1.00 52.97 121 LEU A CA 1
ATOM 947 C C . LEU A 1 121 ? 33.753 24.681 -28.201 1.00 52.97 121 LEU A C 1
ATOM 949 O O . LEU A 1 121 ? 32.877 24.164 -27.509 1.00 52.97 121 LEU A O 1
ATOM 953 N N . GLY A 1 122 ? 34.871 24.046 -28.550 1.00 47.06 122 GLY A N 1
ATOM 954 C CA . GLY A 1 122 ? 35.279 22.772 -27.973 1.00 47.06 122 GLY A CA 1
ATOM 955 C C . GLY A 1 122 ? 35.719 22.970 -26.527 1.00 47.06 122 GLY A C 1
ATOM 956 O O . GLY A 1 122 ? 36.576 23.806 -26.253 1.00 47.06 122 GLY A O 1
ATOM 957 N N . HIS A 1 123 ? 35.146 22.193 -25.613 1.00 50.84 123 HIS A N 1
ATOM 958 C CA . HIS A 1 123 ? 35.668 22.065 -24.258 1.00 50.84 123 HIS A CA 1
ATOM 959 C C . HIS A 1 123 ? 36.717 20.950 -24.257 1.00 50.84 123 HIS A C 1
ATOM 961 O O . HIS A 1 123 ? 36.404 19.784 -24.493 1.00 50.84 123 HIS A O 1
ATOM 967 N N . SER A 1 124 ? 37.976 21.334 -24.045 1.00 48.81 124 SER A N 1
ATOM 968 C CA . SER A 1 124 ? 39.092 20.418 -23.816 1.00 48.81 124 SER A CA 1
ATOM 969 C C . SER A 1 124 ? 39.017 19.906 -22.378 1.00 48.81 124 SER A C 1
ATOM 971 O O . SER A 1 124 ? 39.099 20.693 -21.436 1.00 48.81 124 SER A O 1
ATOM 973 N N . VAL A 1 125 ? 38.830 18.597 -22.204 1.00 54.16 125 VAL A N 1
ATOM 974 C CA . VAL A 1 125 ? 38.894 17.940 -20.893 1.00 54.16 125 VAL A CA 1
ATOM 975 C C . VAL A 1 125 ? 40.368 17.770 -20.531 1.00 54.16 125 VAL A C 1
ATOM 977 O O . VAL A 1 125 ? 41.057 16.903 -21.066 1.00 54.16 125 VAL A O 1
ATOM 980 N N . THR A 1 126 ? 40.874 18.604 -19.626 1.00 52.78 126 THR A N 1
ATOM 981 C CA . THR A 1 126 ? 42.209 18.429 -19.051 1.00 52.78 126 THR A CA 1
ATOM 982 C C . THR A 1 126 ? 42.157 17.361 -17.952 1.00 52.78 126 THR A C 1
ATOM 984 O O . THR A 1 126 ? 41.421 17.469 -16.972 1.00 52.78 126 THR A O 1
ATOM 987 N N . ARG A 1 127 ? 42.944 16.287 -18.115 1.00 54.59 127 ARG A N 1
ATOM 988 C CA . ARG A 1 127 ? 43.196 15.282 -17.068 1.00 54.59 127 ARG A CA 1
ATOM 989 C C . ARG A 1 127 ? 43.910 15.960 -15.898 1.00 54.59 127 ARG A C 1
ATOM 991 O O . ARG A 1 127 ? 45.077 16.319 -16.023 1.00 54.59 127 ARG A O 1
ATOM 998 N N . SER A 1 128 ? 43.232 16.103 -14.762 1.00 50.19 128 SER A N 1
ATOM 999 C CA . SER A 1 128 ? 43.872 16.517 -13.512 1.00 50.19 128 SER A CA 1
ATOM 1000 C C . SER A 1 128 ? 44.634 15.333 -12.902 1.00 50.19 128 SER A C 1
ATOM 1002 O O . SER A 1 128 ? 44.079 14.248 -12.710 1.00 50.19 128 SER A O 1
ATOM 1004 N N . ALA A 1 129 ? 45.930 15.523 -12.651 1.00 55.28 129 ALA A N 1
ATOM 1005 C CA . ALA A 1 129 ? 46.806 14.535 -12.035 1.00 55.28 129 ALA A CA 1
ATOM 1006 C C . ALA A 1 129 ? 46.460 14.350 -10.546 1.00 55.28 129 ALA A C 1
ATOM 1008 O O . ALA A 1 129 ? 46.344 15.317 -9.793 1.00 55.28 129 ALA A O 1
ATOM 1009 N N . ARG A 1 130 ? 46.315 13.092 -10.110 1.00 56.00 130 ARG A N 1
ATOM 1010 C CA . ARG A 1 130 ? 46.149 12.726 -8.696 1.00 56.00 130 ARG A CA 1
ATOM 1011 C C . ARG A 1 130 ? 47.435 13.051 -7.928 1.00 56.00 130 ARG A C 1
ATOM 1013 O O . ARG A 1 130 ? 48.515 12.624 -8.328 1.00 56.00 130 ARG A O 1
ATOM 1020 N N . ARG A 1 131 ? 47.313 13.779 -6.815 1.00 54.81 131 ARG A N 1
ATOM 1021 C CA . ARG A 1 131 ? 48.389 13.958 -5.827 1.00 54.81 131 ARG A CA 1
ATOM 1022 C C . ARG A 1 131 ? 48.492 12.706 -4.940 1.00 54.81 131 ARG A C 1
ATOM 1024 O O . ARG A 1 131 ? 47.448 12.154 -4.588 1.00 54.81 131 ARG A O 1
ATOM 1031 N N . PRO A 1 132 ? 49.699 12.260 -4.557 1.00 56.53 132 PRO A N 1
ATOM 1032 C CA . PRO A 1 132 ? 49.861 11.163 -3.612 1.00 56.53 132 PRO A CA 1
ATOM 1033 C C . PRO A 1 132 ? 49.535 11.635 -2.188 1.00 56.53 132 PRO A C 1
ATOM 1035 O O . PRO A 1 132 ? 49.967 12.706 -1.762 1.00 56.53 132 PRO A O 1
ATOM 1038 N N . VAL A 1 133 ? 48.770 10.826 -1.456 1.00 67.19 133 VAL A N 1
ATOM 1039 C CA . VAL A 1 133 ? 48.552 10.969 -0.011 1.00 67.19 133 VAL A CA 1
ATOM 1040 C C . VAL A 1 133 ? 49.766 10.401 0.720 1.00 67.19 133 VAL A C 1
ATOM 1042 O O . VAL A 1 133 ? 50.080 9.218 0.600 1.00 67.19 133 VAL A O 1
ATOM 1045 N N . THR A 1 134 ? 50.469 11.254 1.457 1.00 62.53 134 THR A N 1
ATOM 1046 C CA . THR A 1 134 ? 51.559 10.867 2.354 1.00 62.53 134 THR A CA 1
ATOM 1047 C C . THR A 1 134 ? 50.980 10.225 3.616 1.00 62.53 134 THR A C 1
ATOM 1049 O O . THR A 1 134 ? 50.162 10.839 4.299 1.00 62.53 134 THR A O 1
ATOM 1052 N N . ARG A 1 135 ? 51.409 8.995 3.925 1.00 54.25 135 ARG A N 1
ATOM 1053 C CA . ARG A 1 135 ? 51.224 8.346 5.234 1.00 54.25 135 ARG A CA 1
ATOM 1054 C C . ARG A 1 135 ? 52.104 9.055 6.266 1.00 54.25 135 ARG A C 1
ATOM 1056 O O . ARG A 1 135 ? 53.308 9.150 6.044 1.00 54.25 135 ARG A O 1
ATOM 1063 N N . SER A 1 136 ? 51.516 9.477 7.381 1.00 58.84 136 SER A N 1
ATOM 1064 C CA . SER A 1 136 ? 52.2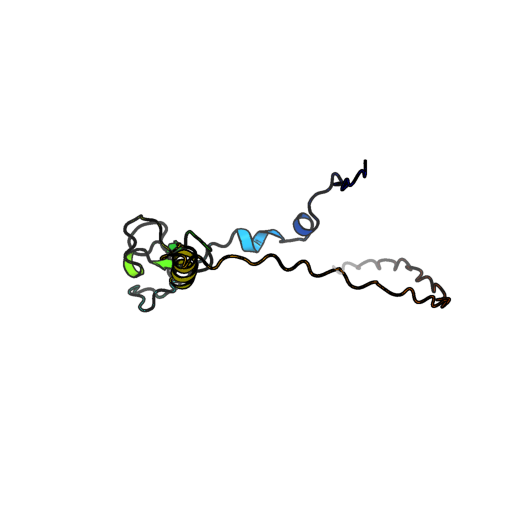55 9.755 8.617 1.00 58.84 136 SER A CA 1
ATOM 1065 C C . SER A 1 136 ? 52.112 8.562 9.560 1.00 58.84 136 SER A C 1
ATOM 1067 O O . SER A 1 136 ? 51.079 7.889 9.542 1.00 58.84 136 SER A O 1
ATOM 1069 N N . ALA A 1 137 ? 53.206 8.283 10.268 1.00 52.75 137 ALA A N 1
ATOM 1070 C CA . ALA A 1 137 ? 53.420 7.157 11.173 1.00 52.75 137 ALA A CA 1
ATOM 1071 C C . ALA A 1 137 ? 52.564 7.224 12.444 1.00 52.75 137 ALA A C 1
ATOM 1073 O O . ALA A 1 137 ? 52.225 8.356 12.859 1.00 52.75 137 ALA A O 1
#